Protein AF-A0A257GVM6-F1 (afdb_monomer)

Solvent-accessible surface area (backbone atoms only — not comparable to full-atom values): 4923 Å² total; per-residue (Å²): 134,94,82,56,67,67,46,56,51,39,22,50,52,35,31,53,50,44,46,68,78,36,78,88,66,77,59,64,68,67,38,46,50,52,13,52,49,40,33,49,52,52,53,52,51,53,35,56,78,69,66,48,72,79,51,70,84,78,59,80,88,76,56,70,69,57,52,52,51,37,51,77,71,50,77,69,57,86,81,85,130

Foldseek 3Di:
DDDDVQLVVQLVVQLVVQCVVCVPDDDPCSSNVSSVVSSVVVVVVVCVVVVVPPVVVVDDDDDPVVVVVCVVVCVPPDDDD

Nearest PDB structures (foldseek):
  5u4n-assembly1_A-2  TM=9.812E-01  e=3.105E-05  Neisseria gonorrhoeae
  7nc7-assembly1_B  TM=9.999E-01  e=3.195E-03  Bacillus methanolicus MGA3
  4to8-assembly1_A  TM=9.981E-01  e=5.613E-03  Staphylococcus aureus
  4to8-assembly1_B  TM=9.982E-01  e=6.773E-03  Staphylococcus aureus
  3q94-assembly1_B  TM=9.892E-01  e=3.240E-02  Bacillus anthracis str. 'Ames Ancestor'

Radius of gyration: 20.37 Å; Cα contacts (8 Å, |Δi|>4): 35; chains: 1; bounding box: 44×33×47 Å

Mean predicted aligned error: 3.52 Å

Sequence (81 aa):
VNIDTDIRMAMTAAVRKFMFENPDKFDAREWLKPAREAAKQLCKQRYMEFGCEGKAASIKGHSLQVVAGQYARGELAQVVQ

Structure (mmCIF, N/CA/C/O backbone):
data_AF-A0A257GVM6-F1
#
_entry.id   AF-A0A257GVM6-F1
#
loop_
_atom_site.group_PDB
_atom_site.id
_atom_site.type_symbol
_atom_site.label_atom_id
_atom_site.label_alt_id
_atom_site.label_comp_id
_atom_site.label_asym_id
_atom_site.label_entity_id
_atom_site.label_seq_id
_atom_site.pdbx_PDB_ins_code
_atom_site.Cartn_x
_atom_site.Cartn_y
_atom_site.Cartn_z
_atom_site.occupancy
_atom_site.B_iso_or_equiv
_atom_site.auth_seq_id
_atom_site.auth_comp_id
_atom_site.auth_asym_id
_atom_site.auth_atom_id
_atom_site.pdbx_PDB_model_num
ATOM 1 N N . VAL A 1 1 ? -3.153 8.879 8.029 1.00 94.06 1 VAL A N 1
ATOM 2 C CA . VAL A 1 1 ? -2.461 9.707 7.016 1.00 94.06 1 VAL A CA 1
ATOM 3 C C . VAL A 1 1 ? -2.642 9.025 5.676 1.00 94.06 1 VAL A C 1
ATOM 5 O O . VAL A 1 1 ? -2.247 7.872 5.551 1.00 94.06 1 VAL A O 1
ATOM 8 N N . ASN A 1 2 ? -3.323 9.672 4.731 1.00 97.06 2 ASN A N 1
ATOM 9 C CA . ASN A 1 2 ? -3.645 9.059 3.440 1.00 97.06 2 ASN A CA 1
ATOM 10 C C . ASN A 1 2 ? -2.422 9.136 2.519 1.00 97.06 2 ASN A C 1
ATOM 12 O O . ASN A 1 2 ? -1.844 10.210 2.374 1.00 97.06 2 ASN A O 1
ATOM 16 N N . ILE A 1 3 ? -2.024 8.008 1.925 1.00 95.62 3 ILE A N 1
ATOM 17 C CA . ILE A 1 3 ? -0.826 7.896 1.081 1.00 95.62 3 ILE A CA 1
ATOM 18 C C . ILE A 1 3 ? -1.178 7.046 -0.135 1.00 95.62 3 ILE A C 1
ATOM 20 O O . ILE A 1 3 ? -1.417 5.850 -0.005 1.00 95.62 3 ILE A O 1
ATOM 24 N N . ASP A 1 4 ? -1.201 7.668 -1.308 1.00 98.19 4 ASP A N 1
ATOM 25 C CA . ASP A 1 4 ? -1.521 6.998 -2.573 1.00 98.19 4 ASP A CA 1
ATOM 26 C C . ASP A 1 4 ? -0.492 7.357 -3.653 1.00 98.19 4 ASP A C 1
ATOM 28 O O . ASP A 1 4 ? 0.177 6.478 -4.194 1.00 98.19 4 ASP A O 1
ATOM 32 N N . THR A 1 5 ? -0.271 8.654 -3.894 1.00 98.31 5 THR A N 1
ATOM 33 C CA . THR A 1 5 ? 0.670 9.144 -4.915 1.00 98.31 5 THR A CA 1
ATOM 34 C C . THR A 1 5 ? 2.079 8.567 -4.763 1.00 98.31 5 THR A C 1
ATOM 36 O O . THR A 1 5 ? 2.638 8.078 -5.744 1.00 98.31 5 THR A O 1
ATOM 39 N N . ASP A 1 6 ? 2.628 8.539 -3.545 1.00 98.12 6 ASP A N 1
ATOM 40 C CA . ASP A 1 6 ? 3.967 7.990 -3.294 1.00 98.12 6 ASP A CA 1
ATOM 41 C C . ASP A 1 6 ? 4.064 6.511 -3.701 1.00 98.12 6 ASP A C 1
ATOM 43 O O . ASP A 1 6 ? 5.051 6.094 -4.308 1.00 98.12 6 ASP A O 1
ATOM 47 N N . ILE A 1 7 ? 3.023 5.716 -3.415 1.00 98.12 7 ILE A N 1
ATOM 48 C CA . ILE A 1 7 ? 2.980 4.287 -3.758 1.00 98.12 7 ILE A CA 1
ATOM 49 C C . ILE A 1 7 ? 2.982 4.130 -5.278 1.00 98.12 7 ILE A C 1
ATOM 51 O O . ILE A 1 7 ? 3.774 3.352 -5.818 1.00 98.12 7 ILE A O 1
ATOM 55 N N . ARG A 1 8 ? 2.151 4.911 -5.981 1.00 98.56 8 ARG A N 1
ATOM 56 C CA . ARG A 1 8 ? 2.093 4.897 -7.450 1.00 98.56 8 ARG A CA 1
ATOM 57 C C . ARG A 1 8 ? 3.445 5.252 -8.068 1.00 98.56 8 ARG A C 1
ATOM 59 O O . ARG A 1 8 ? 3.884 4.573 -8.998 1.00 98.56 8 ARG A O 1
ATOM 66 N N . MET A 1 9 ? 4.122 6.273 -7.543 1.00 98.69 9 MET A N 1
ATOM 67 C CA . MET A 1 9 ? 5.437 6.702 -8.026 1.00 98.69 9 MET A CA 1
ATOM 68 C C . MET A 1 9 ? 6.517 5.646 -7.771 1.00 98.69 9 MET A C 1
ATOM 70 O O . MET A 1 9 ? 7.258 5.310 -8.696 1.00 98.69 9 MET A O 1
ATOM 74 N N . ALA A 1 10 ? 6.573 5.071 -6.566 1.00 98.62 10 ALA A N 1
ATOM 75 C CA . ALA A 1 10 ? 7.549 4.041 -6.209 1.00 98.62 10 ALA A CA 1
ATOM 76 C C . ALA A 1 10 ? 7.406 2.786 -7.085 1.00 98.62 10 ALA A C 1
ATOM 78 O O . ALA A 1 10 ? 8.391 2.287 -7.634 1.00 98.62 10 ALA A O 1
ATOM 79 N N . MET A 1 11 ? 6.171 2.310 -7.275 1.00 98.75 11 MET A N 1
ATOM 80 C CA . MET A 1 11 ? 5.889 1.169 -8.147 1.00 98.75 11 MET A CA 1
ATOM 81 C C . MET A 1 11 ? 6.254 1.475 -9.601 1.00 98.75 11 MET A C 1
ATOM 83 O O . MET A 1 11 ? 6.951 0.687 -10.236 1.00 98.75 11 MET A O 1
ATOM 87 N N . THR A 1 12 ? 5.837 2.633 -10.121 1.00 98.81 12 THR A N 1
ATOM 88 C CA . THR A 1 12 ? 6.102 3.027 -11.515 1.00 98.81 12 THR A CA 1
ATOM 89 C C . THR A 1 12 ? 7.599 3.150 -11.797 1.00 98.8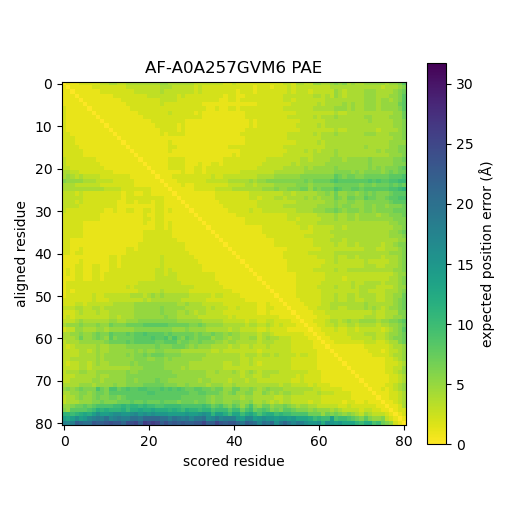1 12 THR A C 1
ATOM 91 O O . THR A 1 12 ? 8.068 2.668 -12.828 1.00 98.81 12 THR A O 1
ATOM 94 N N . ALA A 1 13 ? 8.366 3.755 -10.886 1.00 98.75 13 ALA A N 1
ATOM 95 C CA . ALA A 1 13 ? 9.815 3.879 -11.019 1.00 98.75 13 ALA A CA 1
ATOM 96 C C . ALA A 1 13 ? 10.504 2.504 -11.052 1.00 98.75 13 ALA A C 1
ATOM 98 O O . ALA A 1 13 ? 11.362 2.269 -11.904 1.00 98.75 13 ALA A O 1
ATOM 99 N N . ALA A 1 14 ? 10.090 1.576 -10.183 1.00 98.69 14 ALA A N 1
ATOM 100 C CA . ALA A 1 14 ? 10.628 0.217 -10.149 1.00 98.69 14 ALA A CA 1
ATOM 101 C C . ALA A 1 14 ? 10.311 -0.576 -11.428 1.00 98.69 14 ALA A C 1
ATOM 103 O O . ALA A 1 14 ? 11.200 -1.236 -11.966 1.00 98.69 14 ALA A O 1
ATOM 104 N N . VAL A 1 15 ? 9.082 -0.470 -11.952 1.00 98.75 15 VAL A N 1
ATOM 105 C CA . VAL A 1 15 ? 8.706 -1.092 -13.235 1.00 98.75 15 VAL A CA 1
ATOM 106 C C . VAL A 1 15 ? 9.543 -0.520 -14.378 1.00 98.75 15 VAL A C 1
ATOM 108 O O . VAL A 1 15 ? 10.135 -1.280 -15.140 1.00 98.75 15 VAL A O 1
ATOM 111 N N . ARG A 1 16 ? 9.641 0.814 -14.476 1.00 98.69 16 ARG A N 1
ATOM 112 C CA . ARG A 1 16 ? 10.427 1.491 -15.520 1.00 98.69 16 ARG A CA 1
ATOM 113 C C . ARG A 1 16 ? 11.888 1.061 -15.505 1.00 98.69 16 ARG A C 1
ATOM 115 O O . ARG A 1 16 ? 12.438 0.774 -16.562 1.00 98.69 16 ARG A O 1
ATO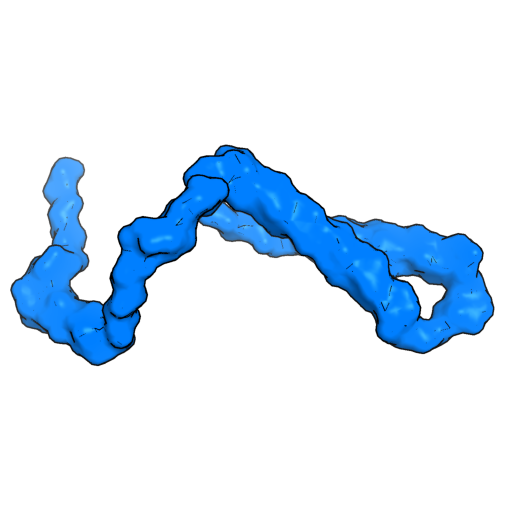M 122 N N . LYS A 1 17 ? 12.496 1.000 -14.317 1.00 98.75 17 LYS A N 1
ATOM 123 C CA . LYS A 1 17 ? 13.875 0.540 -14.147 1.00 98.75 17 LYS A CA 1
ATOM 124 C C . LYS A 1 17 ? 14.037 -0.907 -14.618 1.00 98.75 17 LYS A C 1
ATOM 126 O O . LYS A 1 17 ? 14.907 -1.170 -15.438 1.00 98.75 17 LYS A O 1
ATOM 131 N N . PHE A 1 18 ? 13.168 -1.814 -14.162 1.00 98.69 18 PHE A N 1
ATOM 132 C CA . PHE A 1 18 ? 13.240 -3.224 -14.546 1.00 98.69 18 PHE A CA 1
ATOM 133 C C . PHE A 1 18 ? 13.135 -3.411 -16.063 1.00 98.69 18 PHE A C 1
ATOM 135 O O . PHE A 1 18 ? 13.959 -4.111 -16.641 1.00 98.69 18 PHE A O 1
ATOM 142 N N . MET A 1 19 ? 12.150 -2.775 -16.706 1.00 98.38 19 MET A N 1
ATOM 143 C CA . MET A 1 19 ? 11.937 -2.897 -18.153 1.00 98.38 19 MET A CA 1
ATOM 144 C C . MET A 1 19 ? 13.091 -2.303 -18.969 1.00 98.38 19 MET A C 1
ATOM 146 O O . MET A 1 19 ? 13.418 -2.827 -20.027 1.00 98.38 19 MET A O 1
ATOM 150 N N . PHE A 1 20 ? 13.717 -1.226 -18.484 1.00 98.56 20 PHE A N 1
ATOM 151 C CA . PHE A 1 20 ? 14.890 -0.637 -19.132 1.00 98.56 20 PHE A CA 1
ATOM 152 C C . PHE A 1 20 ? 16.125 -1.543 -19.025 1.00 98.56 20 PHE A C 1
ATOM 154 O O . PHE A 1 20 ? 16.857 -1.702 -19.996 1.00 98.56 20 PHE A O 1
ATOM 161 N N . GLU A 1 21 ? 16.348 -2.148 -17.858 1.00 98.56 21 GLU A N 1
ATOM 162 C CA . GLU A 1 21 ? 17.493 -3.034 -17.606 1.00 98.56 21 GLU A CA 1
ATOM 163 C C . GLU A 1 21 ? 17.318 -4.435 -18.224 1.00 98.56 21 GLU A C 1
ATOM 165 O O . GLU A 1 21 ? 18.309 -5.125 -18.443 1.00 98.56 21 GLU A O 1
ATOM 170 N N . ASN A 1 22 ? 16.080 -4.858 -18.512 1.00 98.25 22 ASN A N 1
ATOM 171 C CA . ASN A 1 22 ? 15.741 -6.209 -18.977 1.00 98.25 22 ASN A CA 1
ATOM 172 C C . ASN A 1 22 ? 14.751 -6.162 -20.168 1.00 98.25 22 ASN A C 1
ATOM 174 O O . ASN A 1 22 ? 13.584 -6.534 -20.014 1.00 98.25 22 ASN A O 1
ATOM 178 N N . PRO A 1 23 ? 15.169 -5.684 -21.356 1.00 97.94 23 PRO A N 1
ATOM 179 C CA . PRO A 1 23 ? 14.264 -5.422 -22.483 1.00 97.94 23 PRO A CA 1
ATOM 180 C C . PRO A 1 23 ? 13.625 -6.679 -23.102 1.00 97.94 23 PRO A C 1
ATOM 182 O O . PRO A 1 23 ? 12.604 -6.577 -23.777 1.00 97.94 23 PRO A O 1
ATOM 185 N N . ASP A 1 24 ? 14.202 -7.861 -22.884 1.00 98.06 24 ASP A N 1
ATOM 186 C CA . ASP A 1 24 ? 13.691 -9.161 -23.340 1.00 98.06 24 ASP A CA 1
ATOM 187 C C . ASP A 1 24 ? 12.651 -9.774 -22.380 1.00 98.06 24 ASP A C 1
ATOM 189 O O . ASP A 1 24 ? 11.964 -10.742 -22.722 1.00 98.06 24 ASP A O 1
ATOM 193 N N . LYS A 1 25 ? 12.500 -9.208 -21.176 1.00 97.56 25 LYS A N 1
ATOM 194 C CA . LYS A 1 25 ? 11.598 -9.712 -20.138 1.00 97.56 25 LYS A CA 1
ATOM 195 C C . LYS A 1 25 ? 10.207 -9.101 -20.253 1.00 97.56 25 LYS A C 1
ATOM 197 O O . LYS A 1 25 ? 9.985 -7.935 -19.942 1.00 97.56 25 LYS A O 1
ATOM 202 N N . PHE A 1 26 ? 9.240 -9.937 -20.621 1.00 96.25 26 PHE A N 1
ATOM 203 C CA . PHE A 1 26 ? 7.839 -9.540 -20.793 1.00 96.25 26 PHE A CA 1
ATOM 204 C C . PHE A 1 26 ? 6.895 -10.089 -19.710 1.00 96.25 26 PHE A C 1
ATOM 206 O O . PHE A 1 26 ? 5.773 -9.598 -19.577 1.00 96.25 26 PHE A O 1
ATOM 213 N N . ASP A 1 27 ? 7.319 -11.091 -18.929 1.00 98.38 27 ASP A N 1
ATOM 214 C CA . ASP A 1 27 ? 6.485 -11.682 -17.879 1.00 98.38 27 ASP A CA 1
ATOM 215 C C . ASP A 1 27 ? 6.167 -10.644 -16.798 1.00 98.38 27 ASP A C 1
ATOM 217 O O . ASP A 1 27 ? 7.050 -10.130 -16.105 1.00 98.38 27 ASP A O 1
ATOM 221 N N . ALA A 1 28 ? 4.873 -10.374 -16.618 1.00 97.94 28 ALA A N 1
ATOM 222 C CA . ALA A 1 28 ? 4.383 -9.395 -15.662 1.00 97.94 28 ALA A CA 1
ATOM 223 C C . ALA A 1 28 ? 4.868 -9.620 -14.235 1.00 97.94 28 ALA A C 1
ATOM 225 O O . ALA A 1 28 ? 5.119 -8.671 -13.494 1.00 97.94 28 ALA A O 1
ATOM 226 N N . ARG A 1 29 ? 5.047 -10.877 -13.841 1.00 98.31 29 ARG A N 1
ATOM 227 C CA . ARG A 1 29 ? 5.491 -11.230 -12.494 1.00 98.31 29 ARG A CA 1
ATOM 228 C C . ARG A 1 29 ? 6.918 -10.764 -12.237 1.00 98.31 29 ARG A C 1
ATOM 230 O O . ARG A 1 29 ? 7.239 -10.440 -11.094 1.00 98.31 29 ARG A O 1
ATOM 237 N N . GLU A 1 30 ? 7.753 -10.709 -13.273 1.00 98.25 30 GLU A N 1
ATOM 238 C CA . GLU A 1 30 ? 9.148 -10.299 -13.143 1.00 98.25 30 GLU A CA 1
ATOM 239 C C . GLU A 1 30 ? 9.265 -8.798 -12.856 1.00 98.25 30 GLU A C 1
ATOM 241 O O . GLU A 1 30 ? 9.968 -8.436 -11.915 1.00 98.25 30 GLU A O 1
ATOM 246 N N . TRP A 1 31 ? 8.507 -7.936 -13.550 1.00 97.69 31 TRP A N 1
ATOM 247 C CA . TRP A 1 31 ? 8.520 -6.487 -13.291 1.00 97.69 31 TRP A CA 1
ATOM 248 C C . TRP A 1 31 ? 7.572 -6.034 -12.168 1.00 97.69 31 TRP A C 1
ATOM 250 O O . TRP A 1 31 ? 7.836 -5.024 -11.512 1.00 97.69 31 TRP A O 1
ATOM 260 N N . LEU A 1 32 ? 6.516 -6.790 -11.846 1.00 98.50 32 LEU A N 1
ATOM 261 C CA . LEU A 1 32 ? 5.666 -6.508 -10.677 1.00 98.50 32 LEU A CA 1
ATOM 262 C C . LEU A 1 32 ? 6.332 -6.881 -9.349 1.00 98.50 32 LEU A C 1
ATOM 264 O O . LEU A 1 32 ? 6.023 -6.280 -8.317 1.00 98.50 32 LEU A O 1
ATOM 268 N N . LYS A 1 33 ? 7.253 -7.851 -9.339 1.00 98.50 33 LYS A N 1
ATOM 269 C CA . LYS A 1 33 ? 7.997 -8.238 -8.132 1.00 98.50 33 LYS A CA 1
ATOM 270 C C . LYS A 1 33 ? 8.796 -7.071 -7.519 1.00 98.50 33 LYS A C 1
ATOM 272 O O . LYS A 1 33 ? 8.573 -6.810 -6.334 1.00 98.50 33 LYS A O 1
ATOM 277 N N . PRO A 1 34 ? 9.667 -6.346 -8.253 1.00 98.44 34 PRO A N 1
ATOM 278 C CA . PRO A 1 34 ? 10.364 -5.180 -7.713 1.00 98.44 34 PRO A CA 1
ATOM 279 C C . PRO A 1 34 ? 9.411 -4.015 -7.413 1.00 98.44 34 PRO A C 1
ATOM 281 O O . PRO A 1 34 ? 9.625 -3.307 -6.434 1.00 98.44 34 PRO A O 1
ATOM 284 N N . ALA A 1 35 ? 8.321 -3.849 -8.173 1.00 98.62 35 ALA A N 1
ATOM 285 C CA . ALA A 1 35 ? 7.305 -2.834 -7.883 1.00 98.62 35 ALA A CA 1
ATOM 286 C C . ALA A 1 35 ? 6.636 -3.051 -6.516 1.00 98.62 35 ALA A C 1
ATOM 288 O O . ALA A 1 35 ? 6.533 -2.123 -5.713 1.00 98.62 35 ALA A O 1
ATOM 289 N N . ARG A 1 36 ? 6.236 -4.293 -6.216 1.00 98.62 36 ARG A N 1
ATOM 290 C CA . ARG A 1 36 ? 5.663 -4.665 -4.915 1.00 98.62 36 ARG A CA 1
ATOM 291 C C . ARG A 1 36 ? 6.658 -4.462 -3.774 1.00 98.62 36 ARG A C 1
ATOM 293 O O . ARG A 1 36 ? 6.256 -4.029 -2.698 1.00 98.62 36 ARG A O 1
ATOM 300 N N . GLU A 1 37 ? 7.936 -4.763 -3.995 1.00 98.69 37 GLU A N 1
ATOM 301 C CA . GLU A 1 37 ? 8.971 -4.535 -2.983 1.00 98.69 37 GLU A CA 1
ATOM 302 C C . GLU A 1 37 ? 9.179 -3.037 -2.717 1.00 98.69 37 GLU A C 1
ATOM 304 O O . GLU A 1 37 ? 9.214 -2.630 -1.558 1.00 98.69 37 GLU A O 1
ATOM 309 N N . ALA A 1 38 ? 9.205 -2.199 -3.758 1.00 98.62 38 ALA A N 1
ATOM 310 C CA . ALA A 1 38 ? 9.289 -0.745 -3.609 1.00 98.62 38 ALA A CA 1
ATOM 311 C C . ALA A 1 38 ? 8.107 -0.177 -2.800 1.00 98.62 38 ALA A C 1
ATOM 313 O O . ALA A 1 38 ? 8.311 0.588 -1.857 1.00 98.62 38 ALA A O 1
ATOM 314 N N . ALA A 1 39 ? 6.877 -0.612 -3.103 1.00 98.56 39 ALA A N 1
ATOM 315 C CA . ALA A 1 39 ? 5.691 -0.234 -2.332 1.00 98.56 39 ALA A CA 1
ATOM 316 C C . ALA A 1 39 ? 5.780 -0.690 -0.864 1.00 98.56 39 ALA A C 1
ATOM 318 O O . ALA A 1 39 ? 5.458 0.069 0.047 1.00 98.56 39 ALA A O 1
ATOM 319 N N . LYS A 1 40 ? 6.258 -1.915 -0.615 1.00 98.62 40 LYS A N 1
ATOM 320 C CA . LYS A 1 40 ? 6.424 -2.459 0.740 1.00 98.62 40 LYS A CA 1
ATOM 321 C C . LYS A 1 40 ? 7.418 -1.645 1.570 1.00 98.62 40 LYS A C 1
ATOM 323 O O . LYS A 1 40 ? 7.129 -1.358 2.732 1.00 98.62 40 LYS A O 1
ATOM 328 N N . GLN A 1 41 ? 8.564 -1.276 0.997 1.00 98.56 41 GLN A N 1
ATOM 329 C CA . GLN A 1 41 ? 9.568 -0.471 1.701 1.00 98.56 41 GLN A CA 1
ATOM 330 C C . GLN A 1 41 ? 9.030 0.918 2.047 1.00 98.56 41 GLN A C 1
ATOM 332 O O . GLN A 1 41 ? 9.189 1.365 3.183 1.00 98.56 41 GLN A O 1
ATOM 337 N N . LEU A 1 42 ? 8.302 1.547 1.120 1.00 98.31 42 LEU A N 1
ATOM 338 C CA . LEU A 1 42 ? 7.624 2.816 1.368 1.00 98.31 42 LEU A CA 1
ATOM 339 C C . LEU A 1 42 ? 6.601 2.703 2.511 1.00 98.31 42 LEU A C 1
ATOM 341 O O . LEU A 1 42 ? 6.640 3.497 3.448 1.00 98.31 42 LEU A O 1
ATOM 345 N N . CYS A 1 43 ? 5.718 1.698 2.490 1.00 98.38 43 CYS A N 1
ATOM 346 C CA . CYS A 1 43 ? 4.750 1.488 3.571 1.00 98.38 43 CYS A CA 1
ATOM 347 C C . CYS A 1 43 ? 5.441 1.275 4.924 1.00 98.38 43 CYS A C 1
ATOM 349 O O . CYS A 1 43 ? 5.018 1.848 5.927 1.00 98.38 43 CYS A O 1
ATOM 351 N N . LYS A 1 44 ? 6.527 0.490 4.959 1.00 98.38 44 LYS A N 1
ATOM 352 C CA . LYS A 1 44 ? 7.318 0.279 6.177 1.00 98.38 44 LYS A CA 1
ATOM 353 C C . LYS A 1 44 ? 7.882 1.597 6.704 1.00 98.38 44 LYS A C 1
ATOM 355 O O . LYS A 1 44 ? 7.712 1.882 7.883 1.00 98.38 44 LYS A O 1
ATOM 360 N N . GLN A 1 45 ? 8.509 2.400 5.846 1.00 98.31 45 GLN A N 1
ATOM 361 C CA . GLN A 1 45 ? 9.040 3.709 6.222 1.00 98.31 45 GLN A CA 1
ATOM 362 C C . GLN A 1 45 ? 7.948 4.592 6.843 1.00 98.31 45 GLN A C 1
ATOM 364 O O . GLN A 1 45 ? 8.141 5.132 7.929 1.00 98.31 45 GLN A O 1
ATOM 369 N N . ARG A 1 46 ? 6.771 4.661 6.210 1.00 98.38 46 ARG A N 1
ATOM 370 C CA . ARG A 1 46 ? 5.633 5.459 6.691 1.00 98.38 46 ARG A CA 1
ATOM 371 C C . ARG A 1 46 ? 5.102 4.963 8.036 1.00 98.38 46 ARG A C 1
ATOM 373 O O . ARG A 1 46 ? 4.786 5.773 8.900 1.00 98.38 46 ARG A O 1
ATOM 380 N N . TYR A 1 47 ? 5.059 3.647 8.265 1.00 98.44 47 TYR A N 1
ATOM 381 C CA . TYR A 1 47 ? 4.708 3.106 9.582 1.00 98.44 47 TYR A CA 1
ATOM 382 C C . TYR A 1 47 ? 5.683 3.542 10.681 1.00 98.44 47 TYR A C 1
ATOM 384 O O . TYR A 1 47 ? 5.234 3.842 11.787 1.00 98.44 47 TYR A O 1
ATOM 392 N N . MET A 1 48 ? 6.985 3.604 10.393 1.00 98.19 48 MET A N 1
ATOM 393 C CA . MET A 1 48 ? 7.981 4.088 11.356 1.00 98.19 48 MET A CA 1
ATOM 394 C C . MET A 1 48 ? 7.818 5.591 11.611 1.00 98.19 48 MET A C 1
ATOM 3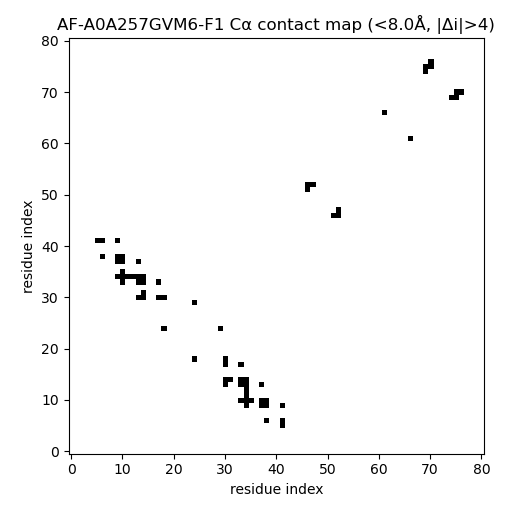96 O O . MET A 1 48 ? 7.744 6.009 12.763 1.00 98.19 48 MET A O 1
ATOM 400 N N . GLU A 1 49 ? 7.682 6.391 10.547 1.00 98.12 49 GLU A N 1
ATOM 401 C CA . GLU A 1 49 ? 7.482 7.849 10.620 1.00 98.12 49 GLU A CA 1
ATOM 402 C C . GLU A 1 49 ? 6.215 8.229 11.404 1.00 98.12 49 GLU A C 1
ATOM 404 O O . GLU A 1 49 ? 6.190 9.250 12.086 1.00 98.12 49 GLU A O 1
ATOM 409 N N . PHE A 1 50 ? 5.174 7.393 11.354 1.00 98.06 50 PHE A N 1
ATOM 410 C CA . PHE A 1 50 ? 3.929 7.596 12.101 1.00 98.06 50 PHE A CA 1
ATOM 411 C C . PHE A 1 50 ? 3.891 6.891 13.462 1.00 98.06 50 PHE A C 1
ATOM 413 O O . PHE A 1 50 ? 2.836 6.855 14.097 1.00 98.06 50 PHE A O 1
ATOM 420 N N . GLY A 1 51 ? 4.996 6.292 13.918 1.00 97.50 51 GLY A N 1
ATOM 421 C CA . GLY A 1 51 ? 5.070 5.648 15.233 1.00 97.50 51 GLY A CA 1
ATOM 422 C C . GLY A 1 51 ? 4.153 4.427 15.394 1.00 97.50 51 GLY A C 1
ATOM 423 O O . GLY A 1 51 ? 3.669 4.145 16.492 1.00 97.50 51 GLY A O 1
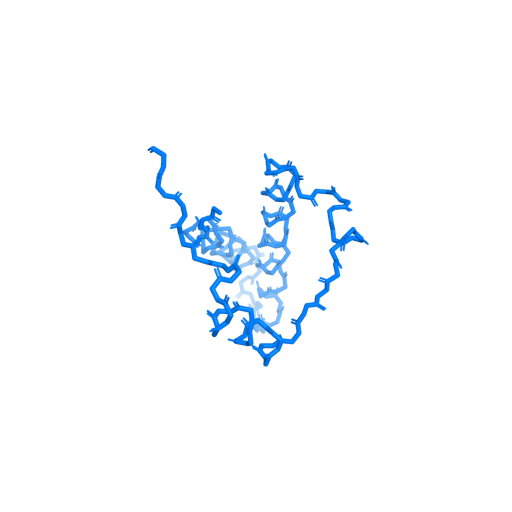ATOM 424 N N . CYS A 1 52 ? 3.883 3.707 14.303 1.00 97.94 52 CYS A N 1
ATOM 425 C CA . CYS A 1 52 ? 3.019 2.523 14.292 1.00 97.94 52 CYS A CA 1
ATOM 426 C C . CYS A 1 52 ? 3.738 1.230 14.717 1.00 97.94 52 CYS A C 1
ATOM 428 O O . CYS A 1 52 ? 3.084 0.200 14.901 1.00 97.94 52 CYS A O 1
ATOM 430 N N . GLU A 1 53 ? 5.063 1.255 14.881 1.00 97.69 53 GLU A N 1
ATOM 431 C CA . GLU A 1 53 ? 5.841 0.092 15.315 1.00 97.69 53 GLU A CA 1
ATOM 432 C C . GLU A 1 53 ? 5.332 -0.457 16.663 1.00 97.69 53 GLU A C 1
ATOM 434 O O . GLU A 1 53 ? 5.077 0.285 17.612 1.00 97.69 53 GLU A O 1
ATOM 439 N N . GLY A 1 54 ? 5.111 -1.775 16.728 1.00 97.12 54 GLY A N 1
ATOM 440 C CA . GLY A 1 54 ? 4.645 -2.475 17.932 1.00 97.12 54 GLY A CA 1
ATOM 441 C C . GLY A 1 54 ? 3.175 -2.251 18.321 1.00 97.12 54 GLY A C 1
ATOM 442 O O . GLY A 1 54 ? 2.657 -2.981 19.164 1.00 97.12 54 GLY A O 1
ATOM 443 N N . LYS A 1 55 ? 2.456 -1.308 17.695 1.00 97.31 55 LYS A N 1
ATOM 444 C CA . LYS A 1 55 ? 1.073 -0.958 18.079 1.00 97.31 55 LYS A CA 1
ATOM 445 C C . LYS A 1 55 ? 0.050 -2.060 17.801 1.00 97.31 55 LYS A C 1
ATOM 447 O O . LYS A 1 55 ? -0.964 -2.135 18.485 1.00 97.31 55 LYS A O 1
ATOM 452 N N . ALA A 1 56 ? 0.302 -2.930 16.823 1.00 96.75 56 ALA A N 1
ATOM 453 C CA . ALA A 1 56 ? -0.649 -3.972 16.432 1.00 96.75 56 ALA A CA 1
ATOM 454 C C . ALA A 1 56 ? -0.988 -4.937 17.584 1.00 96.75 56 ALA A C 1
ATOM 456 O O . ALA A 1 56 ? -2.149 -5.289 17.766 1.00 96.75 56 ALA A O 1
ATOM 457 N N . ALA A 1 57 ? 0.003 -5.320 18.394 1.00 96.62 57 ALA A N 1
ATOM 458 C CA . ALA A 1 57 ? -0.179 -6.297 19.468 1.00 96.62 57 ALA A CA 1
ATOM 459 C C . ALA A 1 57 ? -1.048 -5.783 20.630 1.00 96.62 57 ALA A C 1
ATOM 461 O O . ALA A 1 57 ? -1.624 -6.582 21.364 1.00 96.62 57 ALA A O 1
ATOM 462 N N . SER A 1 58 ? -1.162 -4.461 20.805 1.00 95.56 58 SER A N 1
ATOM 463 C CA . SER A 1 58 ? -1.970 -3.864 21.875 1.00 95.56 58 SER A CA 1
ATOM 464 C C . SER A 1 58 ? -3.441 -3.663 21.495 1.00 95.56 58 SER A C 1
ATOM 466 O O . SER A 1 58 ? -4.243 -3.298 22.352 1.00 95.56 58 SER A O 1
ATOM 468 N N . ILE A 1 59 ? -3.809 -3.853 20.224 1.00 96.62 59 ILE A N 1
ATOM 469 C CA . ILE A 1 59 ? -5.159 -3.573 19.724 1.00 96.62 59 ILE A CA 1
ATOM 470 C C . ILE A 1 59 ? -6.028 -4.827 19.855 1.00 96.62 59 ILE A C 1
ATOM 472 O O . ILE A 1 59 ? -5.730 -5.871 19.279 1.00 96.62 59 ILE A O 1
ATOM 476 N N . LYS A 1 60 ? -7.154 -4.704 20.563 1.00 95.94 60 LYS A N 1
ATOM 477 C CA . LYS A 1 60 ? -8.226 -5.707 20.558 1.00 95.94 60 LYS A CA 1
ATOM 478 C C . LYS A 1 60 ? -9.274 -5.303 19.525 1.00 95.94 60 LYS A C 1
ATOM 480 O O . LYS A 1 60 ? -9.912 -4.265 19.668 1.00 95.94 60 LYS A O 1
ATOM 485 N N . GLY A 1 61 ? -9.431 -6.106 18.475 1.00 95.62 61 GLY A N 1
ATOM 486 C CA . GLY A 1 61 ? -10.429 -5.854 17.435 1.00 95.62 61 GLY A CA 1
ATOM 487 C C . GLY A 1 61 ? -11.852 -6.124 17.929 1.00 95.62 61 GLY A C 1
ATOM 488 O O . GLY A 1 61 ? -12.106 -7.149 18.558 1.00 95.62 61 GLY A O 1
ATOM 489 N N . HIS A 1 62 ? -12.783 -5.226 17.613 1.00 96.75 62 HIS A N 1
ATOM 490 C CA . HIS A 1 62 ? -14.221 -5.448 17.773 1.00 96.75 62 HIS A CA 1
ATOM 491 C C . HIS A 1 62 ? -14.857 -5.773 16.419 1.00 96.75 62 HIS A C 1
ATOM 493 O O . HIS A 1 62 ? -14.415 -5.274 15.383 1.00 96.75 62 HIS A O 1
ATOM 499 N N . SER A 1 63 ? -15.913 -6.591 16.421 1.00 98.19 63 SER A N 1
ATOM 500 C CA . SER A 1 63 ? -16.728 -6.780 15.220 1.00 98.19 63 SER A CA 1
ATOM 501 C C . SER A 1 63 ? -17.552 -5.527 14.918 1.00 98.19 63 SER A C 1
ATOM 503 O O . SER A 1 63 ? -17.832 -4.714 15.803 1.00 98.19 63 SER A O 1
ATOM 505 N N . LEU A 1 64 ? -18.005 -5.397 13.671 1.00 98.00 64 LEU A N 1
ATOM 506 C CA . LEU A 1 64 ? -18.842 -4.268 13.264 1.00 98.00 64 LEU A CA 1
ATOM 507 C C . LEU A 1 64 ? -20.172 -4.220 14.035 1.00 98.00 64 LEU A C 1
ATOM 509 O O . LEU A 1 64 ? -20.654 -3.135 14.337 1.00 98.00 64 LEU A O 1
ATOM 513 N N . GLN A 1 65 ? -20.737 -5.371 14.416 1.00 98.19 65 GLN A N 1
ATOM 514 C CA . GLN A 1 65 ? -21.962 -5.439 15.221 1.00 98.19 65 GLN A CA 1
ATOM 515 C C . GLN A 1 65 ? -21.753 -4.881 16.633 1.00 98.19 65 GLN A C 1
ATOM 517 O O . GLN A 1 65 ? -22.619 -4.173 17.145 1.00 98.19 65 GLN A O 1
ATOM 522 N N . VAL A 1 66 ? -20.600 -5.165 17.254 1.00 98.00 66 VAL A N 1
ATOM 523 C CA . VAL A 1 66 ? -20.254 -4.593 18.563 1.00 98.00 66 VAL A CA 1
ATOM 524 C C . VAL A 1 66 ? -20.178 -3.074 18.452 1.00 98.00 66 VAL A C 1
ATOM 526 O O . VAL A 1 66 ? -20.846 -2.385 19.219 1.00 98.00 66 VAL A O 1
ATOM 529 N N . VAL A 1 67 ? -19.445 -2.558 17.460 1.00 97.50 67 VAL A 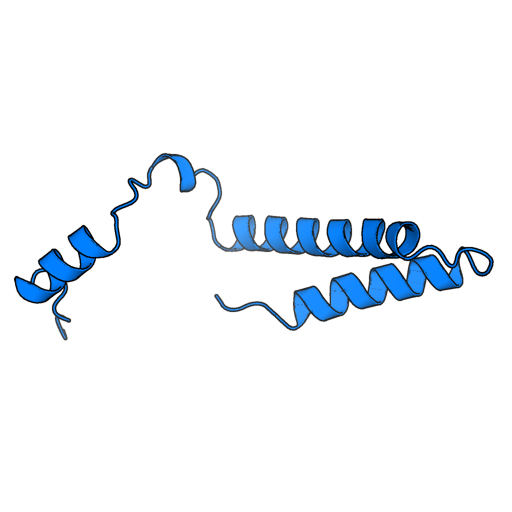N 1
ATOM 530 C CA . VAL A 1 67 ? -19.290 -1.112 17.227 1.00 97.50 67 VAL A CA 1
ATOM 531 C C . VAL A 1 67 ? -20.640 -0.438 16.949 1.00 97.50 67 VAL A C 1
ATOM 533 O O . VAL A 1 67 ? -20.936 0.602 17.531 1.00 97.50 67 VAL A O 1
ATOM 536 N N . ALA A 1 68 ? -21.509 -1.052 16.139 1.00 97.94 68 ALA A N 1
ATOM 537 C CA . ALA A 1 68 ? -22.864 -0.552 15.895 1.00 97.94 68 ALA A CA 1
ATOM 538 C C . ALA A 1 68 ? -23.688 -0.439 17.192 1.00 97.94 68 ALA A C 1
ATOM 540 O O . ALA A 1 68 ? -24.392 0.549 17.399 1.00 97.94 68 ALA A O 1
ATOM 541 N N . GLY A 1 69 ? -23.556 -1.408 18.104 1.00 98.25 69 GLY A N 1
ATOM 542 C CA . GLY A 1 69 ? -24.177 -1.343 19.426 1.00 98.25 69 GLY A CA 1
ATOM 543 C C . GLY A 1 6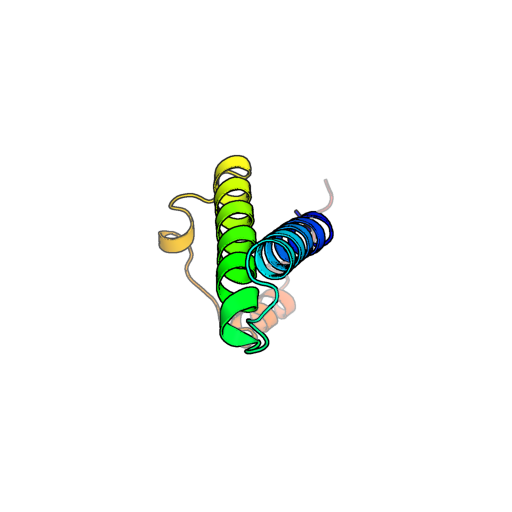9 ? -23.639 -0.201 20.298 1.00 98.25 69 GLY A C 1
ATOM 544 O O . GLY A 1 69 ? -24.419 0.439 20.999 1.00 98.25 69 GLY A O 1
ATOM 545 N N . GLN A 1 70 ? -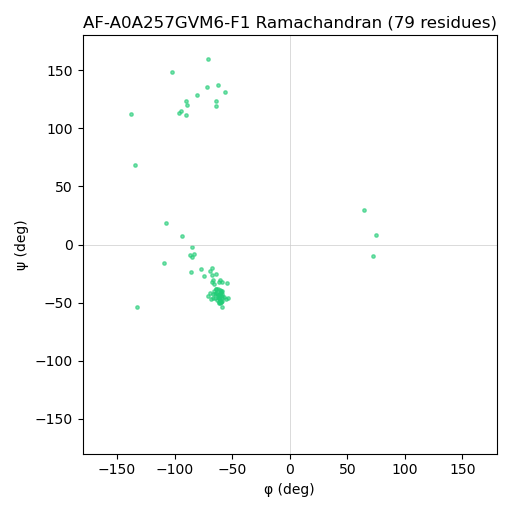22.332 0.085 20.243 1.00 97.62 70 GLN A N 1
ATOM 546 C CA . GLN A 1 70 ? -21.723 1.218 20.961 1.00 97.62 70 GLN A CA 1
ATOM 547 C C . GLN A 1 70 ? -22.282 2.559 20.462 1.00 97.62 70 GLN A C 1
ATOM 549 O O . GLN A 1 70 ? -22.624 3.421 21.271 1.00 97.62 70 GLN A O 1
ATOM 554 N N . TYR A 1 71 ? -22.462 2.706 19.142 1.00 97.56 71 TYR A N 1
ATOM 555 C CA . TYR A 1 71 ? -23.145 3.864 18.555 1.00 97.56 71 TYR A CA 1
ATOM 556 C C . TYR A 1 71 ? -24.594 3.990 19.031 1.00 97.56 71 TYR A C 1
ATOM 558 O O . TYR A 1 71 ? -24.995 5.068 19.459 1.00 97.56 71 TYR A O 1
ATOM 566 N N . ALA A 1 72 ? -25.368 2.900 19.005 1.00 97.62 72 ALA A N 1
ATOM 567 C CA . ALA A 1 72 ? -26.765 2.912 19.444 1.00 97.62 72 ALA A CA 1
ATOM 568 C C . ALA A 1 72 ? -26.925 3.310 20.924 1.00 97.62 72 ALA A C 1
ATOM 570 O O . ALA A 1 72 ? -27.926 3.919 21.292 1.00 97.62 72 ALA A O 1
ATOM 571 N N . ARG A 1 73 ? -25.930 2.998 21.766 1.00 97.62 73 ARG A N 1
ATOM 572 C CA . ARG A 1 73 ? -25.880 3.406 23.181 1.00 97.62 73 ARG A CA 1
ATOM 573 C C . ARG A 1 73 ? -25.291 4.803 23.411 1.00 97.6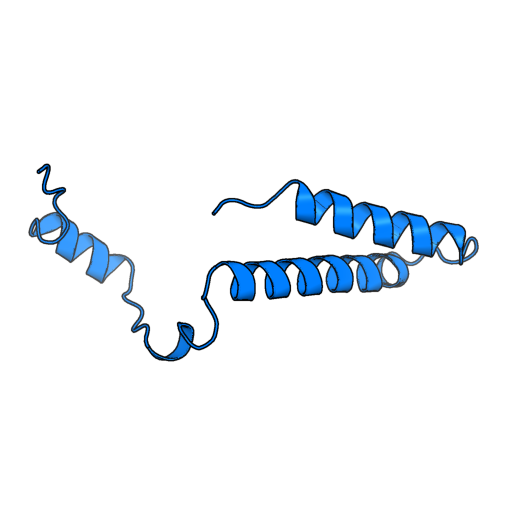2 73 ARG A C 1
ATOM 575 O O . ARG A 1 73 ? -25.235 5.246 24.552 1.00 97.62 73 ARG A O 1
ATOM 582 N N . GLY A 1 74 ? -24.842 5.491 22.361 1.00 96.75 74 GLY A N 1
ATOM 583 C CA . GLY A 1 74 ? -24.237 6.822 22.456 1.00 96.75 74 GLY A CA 1
ATOM 584 C C . GLY A 1 74 ? -22.804 6.845 23.005 1.00 96.75 74 GLY A C 1
ATOM 585 O O . GLY A 1 74 ? -22.262 7.924 23.209 1.00 96.75 74 GLY A O 1
ATOM 586 N N . GLU A 1 75 ? -22.155 5.692 23.204 1.00 96.88 75 GLU A N 1
ATOM 587 C CA . GLU A 1 75 ? -20.789 5.596 23.763 1.00 96.88 75 GLU A CA 1
ATOM 588 C C . GLU A 1 75 ? -19.726 6.240 22.861 1.00 96.88 75 GLU A C 1
ATOM 590 O O . GLU A 1 75 ? -18.667 6.649 23.328 1.00 96.88 75 GLU A O 1
ATOM 595 N N . LEU A 1 76 ? -20.011 6.314 21.560 1.00 95.69 76 LEU A N 1
ATOM 596 C CA . LEU A 1 76 ? -19.142 6.900 20.537 1.00 95.69 76 LEU A CA 1
ATOM 597 C C . LEU A 1 76 ? -19.676 8.248 20.026 1.00 95.69 76 LEU A C 1
ATOM 599 O O . LEU A 1 76 ? -19.314 8.679 18.930 1.00 95.69 76 LEU A O 1
ATOM 603 N N . ALA A 1 77 ? -20.571 8.898 20.779 1.00 95.31 77 ALA A N 1
ATOM 604 C CA . ALA A 1 77 ? -21.057 10.227 20.434 1.00 95.31 77 ALA A CA 1
ATOM 605 C C . ALA A 1 77 ? -19.899 11.236 20.447 1.00 95.31 77 ALA A C 1
ATOM 607 O O . ALA A 1 77 ? -19.050 11.227 21.340 1.00 95.31 77 ALA A O 1
ATOM 608 N N . GLN A 1 78 ? -19.865 12.117 19.448 1.00 92.62 78 GLN A N 1
ATOM 609 C CA . GLN A 1 78 ? -18.867 13.176 19.389 1.00 92.62 78 GLN A CA 1
ATOM 610 C C . GLN A 1 78 ? -19.057 14.129 20.572 1.00 92.62 78 GLN A C 1
ATOM 612 O O . GLN A 1 78 ? -20.118 14.730 20.731 1.00 92.62 78 GLN A O 1
ATOM 617 N N . VAL A 1 79 ? -18.003 14.309 21.362 1.00 91.31 79 VAL A N 1
ATOM 618 C CA . VAL A 1 79 ? -17.934 15.359 22.377 1.00 91.31 79 VAL A CA 1
ATOM 619 C C . VAL A 1 79 ? -17.202 16.539 21.749 1.00 91.31 79 VAL A C 1
ATOM 621 O O . VAL A 1 79 ? -16.026 16.426 21.406 1.00 91.31 79 VAL A O 1
ATOM 624 N N . VAL A 1 80 ? -17.908 17.649 21.541 1.00 87.38 80 VAL A N 1
ATOM 625 C CA . VAL A 1 80 ? -17.299 18.908 21.097 1.00 87.38 80 VAL A CA 1
ATOM 626 C C . VAL A 1 80 ? -16.888 19.678 22.349 1.00 87.38 80 VAL A C 1
ATOM 628 O O . VAL A 1 80 ? -17.735 19.944 23.201 1.00 87.38 80 VAL A O 1
ATOM 631 N N . GLN A 1 81 ? -15.593 19.970 22.470 1.00 64.12 81 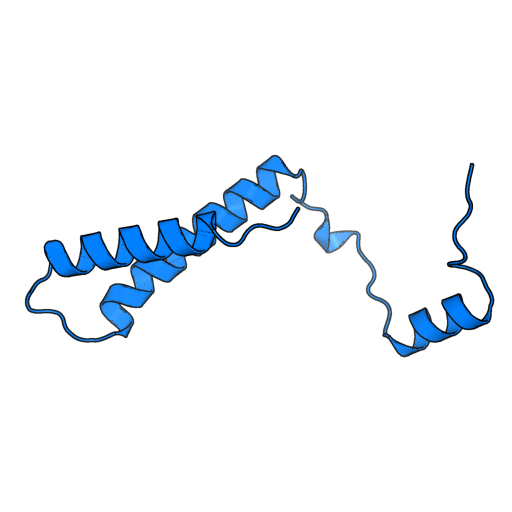GLN A N 1
ATOM 632 C CA . GLN A 1 81 ? -15.039 20.888 23.468 1.00 64.12 81 GLN A CA 1
ATOM 633 C C . GLN A 1 81 ? -14.858 22.274 22.860 1.00 64.12 81 GLN A C 1
ATOM 635 O O . GLN A 1 81 ? -14.515 22.335 21.656 1.00 64.12 81 GLN A O 1
#

pLDDT: mean 97.13, std 4.08, range [64.12, 98.81]

Secondary structure (DSSP, 8-state):
----HHHHHHHHHHHHHHHHH-TT---HHHHHHHHHHHHHHHHHHHHHHTT-TTGGGG--PPPHHHHHHHHHTTTT-----